Protein AF-A1ZDA8-F1 (afdb_monomer_lite)

Structure (mmCIF, N/CA/C/O backbone):
data_AF-A1ZDA8-F1
#
_entry.id   AF-A1ZDA8-F1
#
loop_
_atom_site.group_PDB
_atom_site.id
_atom_site.type_symbol
_atom_site.label_atom_id
_atom_site.label_alt_id
_atom_site.label_comp_id
_atom_site.label_asym_id
_atom_site.label_entity_id
_atom_site.label_seq_id
_atom_site.pdbx_PDB_ins_code
_atom_site.Cartn_x
_atom_site.Cartn_y
_atom_site.Cartn_z
_atom_site.occupancy
_atom_site.B_iso_or_equiv
_atom_site.auth_seq_id
_atom_site.auth_comp_id
_atom_site.auth_asym_id
_atom_site.auth_atom_id
_atom_site.pdbx_PDB_model_num
ATOM 1 N N . MET A 1 1 ? -34.432 -30.687 -17.099 1.00 49.09 1 MET A N 1
ATOM 2 C CA . MET A 1 1 ? -33.380 -29.660 -16.895 1.00 49.09 1 MET A CA 1
ATOM 3 C C . MET A 1 1 ? -33.514 -28.868 -15.584 1.00 49.09 1 MET A C 1
ATOM 5 O O . MET A 1 1 ? -32.664 -28.042 -15.300 1.00 49.09 1 MET A O 1
ATOM 9 N N . 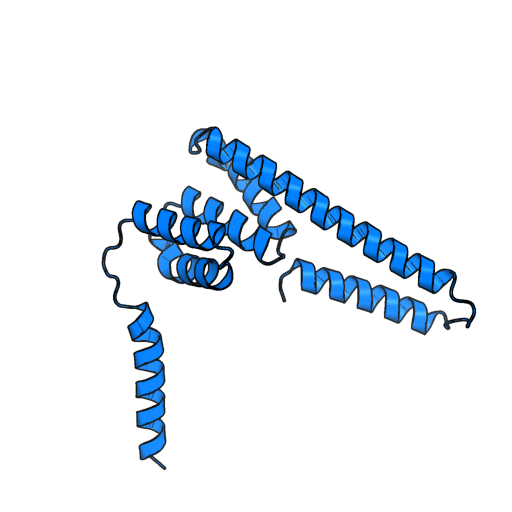THR A 1 2 ? -34.503 -29.145 -14.728 1.00 48.88 2 THR A N 1
ATOM 10 C CA . THR A 1 2 ? -34.803 -28.335 -13.527 1.00 48.88 2 THR A CA 1
ATOM 11 C C . THR A 1 2 ? -34.023 -28.736 -12.265 1.00 48.88 2 THR A C 1
ATOM 13 O O . THR A 1 2 ? -33.905 -27.941 -11.340 1.00 48.88 2 THR A O 1
ATOM 16 N N . LYS A 1 3 ? -33.447 -29.948 -12.217 1.00 44.06 3 LYS A N 1
ATOM 17 C CA . LYS A 1 3 ? -32.730 -30.457 -11.029 1.00 44.06 3 LYS A CA 1
ATOM 18 C C . LYS A 1 3 ? -31.324 -29.863 -10.840 1.00 44.06 3 LYS A C 1
ATOM 20 O O . LYS A 1 3 ? -30.849 -29.802 -9.715 1.00 44.06 3 LYS A O 1
ATOM 25 N N . TYR A 1 4 ? -30.691 -29.366 -11.905 1.00 48.59 4 TYR A N 1
ATOM 26 C CA . TYR A 1 4 ? -29.344 -28.778 -11.833 1.00 48.59 4 TYR A CA 1
ATOM 27 C C . TYR A 1 4 ? -29.339 -27.313 -11.372 1.00 48.59 4 TYR A C 1
ATOM 29 O O . TYR A 1 4 ? -28.359 -26.860 -10.789 1.00 48.59 4 TYR A O 1
ATOM 37 N N . ILE A 1 5 ? -30.445 -26.588 -11.568 1.00 52.28 5 ILE A N 1
ATOM 38 C CA . ILE A 1 5 ? -30.565 -25.173 -11.178 1.00 52.28 5 ILE A CA 1
ATOM 39 C C . ILE A 1 5 ? -30.682 -25.038 -9.649 1.00 52.28 5 ILE A C 1
ATOM 41 O O . ILE A 1 5 ? -30.109 -24.126 -9.058 1.00 52.28 5 ILE A O 1
ATOM 45 N N . ILE A 1 6 ? -31.343 -25.997 -8.991 1.00 52.22 6 ILE A N 1
ATOM 46 C CA . ILE A 1 6 ? -31.527 -25.995 -7.532 1.00 52.22 6 ILE A CA 1
ATOM 47 C C . ILE A 1 6 ? -30.205 -26.297 -6.808 1.00 52.22 6 ILE A C 1
ATOM 49 O O . ILE A 1 6 ? -29.878 -25.616 -5.838 1.00 52.22 6 ILE A O 1
ATOM 53 N N . SER A 1 7 ? -29.389 -27.235 -7.308 1.00 46.97 7 SER A N 1
ATOM 54 C CA . SER A 1 7 ? -28.055 -27.496 -6.739 1.00 46.97 7 SER A CA 1
ATOM 55 C C . SER A 1 7 ? -27.097 -26.314 -6.895 1.00 46.97 7 SER A C 1
ATOM 57 O O . SER A 1 7 ? -26.302 -26.063 -5.992 1.00 46.97 7 SER A O 1
ATOM 59 N N . TYR A 1 8 ? -27.189 -25.557 -7.994 1.00 47.84 8 TYR A N 1
ATOM 60 C CA . TYR A 1 8 ? -26.354 -24.369 -8.195 1.00 47.84 8 TYR A CA 1
ATOM 61 C C . TYR A 1 8 ? -26.749 -23.216 -7.262 1.00 47.84 8 TYR A C 1
ATOM 63 O O . TYR A 1 8 ? -25.879 -22.546 -6.709 1.00 47.84 8 TYR A O 1
ATOM 71 N N . MET A 1 9 ? -28.049 -23.021 -7.013 1.00 46.94 9 MET A N 1
ATOM 72 C CA . MET A 1 9 ? -28.515 -22.026 -6.039 1.00 46.94 9 MET A CA 1
ATOM 73 C C . MET A 1 9 ? -28.173 -22.404 -4.594 1.00 46.94 9 MET A C 1
ATOM 75 O O . MET A 1 9 ? -27.819 -21.525 -3.810 1.00 46.94 9 MET A O 1
ATOM 79 N N . LEU A 1 10 ? -28.180 -23.696 -4.252 1.00 47.28 10 LEU A N 1
ATOM 80 C CA . LEU A 1 10 ? -27.727 -24.172 -2.943 1.00 47.28 10 LEU A CA 1
ATOM 81 C C . LEU A 1 10 ? -26.223 -23.950 -2.738 1.00 47.28 10 LEU A C 1
ATOM 83 O O . LEU A 1 10 ? -25.839 -23.422 -1.698 1.00 47.28 10 LEU A O 1
ATOM 87 N N . LEU A 1 11 ? -25.387 -24.237 -3.740 1.00 47.28 11 LEU A N 1
ATOM 88 C CA . LEU A 1 11 ? -23.939 -24.000 -3.670 1.00 47.28 11 LEU A CA 1
ATOM 89 C C . LEU A 1 11 ? -23.586 -22.513 -3.535 1.00 47.28 11 LEU A C 1
ATOM 91 O O . LEU A 1 11 ? -22.749 -22.158 -2.702 1.00 47.28 11 LEU A O 1
ATOM 95 N N . ILE A 1 12 ? -24.267 -21.636 -4.280 1.00 50.97 12 ILE A N 1
ATOM 96 C CA . ILE A 1 12 ? -24.097 -20.182 -4.145 1.00 50.97 12 ILE A CA 1
ATOM 97 C C . ILE A 1 12 ? -24.567 -19.728 -2.757 1.00 50.97 12 ILE A C 1
ATOM 99 O O . ILE A 1 12 ? -23.845 -18.994 -2.083 1.00 50.97 12 ILE A O 1
ATOM 103 N N . SER A 1 13 ? -25.709 -20.225 -2.268 1.00 42.97 13 SER A N 1
ATOM 104 C CA . SER A 1 13 ? -26.187 -19.886 -0.924 1.00 42.97 13 SER A CA 1
ATOM 105 C C . SER A 1 13 ? -25.207 -20.318 0.168 1.00 42.97 13 SER A C 1
ATOM 107 O O . SER A 1 13 ? -24.945 -19.525 1.060 1.00 42.97 13 SER A O 1
ATOM 109 N N . THR A 1 14 ? -24.568 -21.491 0.071 1.00 49.16 14 THR A N 1
ATOM 110 C CA . THR A 1 14 ? -23.570 -21.944 1.058 1.00 49.16 14 THR A CA 1
ATOM 111 C C . THR A 1 14 ? -22.252 -21.178 0.983 1.00 49.16 14 THR A C 1
ATOM 113 O O . THR A 1 14 ? -21.627 -20.949 2.017 1.00 49.16 14 THR A O 1
ATOM 116 N N . PHE A 1 15 ? -21.845 -20.723 -0.206 1.00 45.22 15 PHE A N 1
ATOM 117 C CA . PHE A 1 15 ? -20.635 -19.911 -0.358 1.00 45.22 15 PHE A CA 1
ATOM 118 C C . PHE A 1 15 ? -20.817 -18.507 0.242 1.00 45.22 15 PHE A C 1
ATOM 120 O O . PHE A 1 15 ? -19.890 -17.966 0.840 1.00 45.22 15 PHE A O 1
ATOM 127 N N . PHE A 1 16 ? -22.030 -17.946 0.164 1.00 43.84 16 PHE A N 1
ATOM 128 C CA . PHE A 1 16 ? -22.376 -16.698 0.852 1.00 43.84 16 PHE A CA 1
ATOM 129 C C . PHE A 1 16 ? -22.697 -16.906 2.346 1.00 43.84 16 PHE A C 1
ATOM 131 O O . PHE A 1 16 ? -22.284 -16.089 3.167 1.00 43.84 16 PHE A O 1
ATOM 138 N N . TYR A 1 17 ? -23.337 -18.014 2.743 1.00 41.41 17 TYR A N 1
ATOM 139 C CA . TYR A 1 17 ? -23.636 -18.320 4.152 1.00 41.41 17 TYR A CA 1
ATOM 140 C C . TYR A 1 17 ? -22.387 -18.629 4.985 1.00 41.41 17 TYR A C 1
ATOM 142 O O . TYR A 1 17 ? -22.349 -18.271 6.160 1.00 41.41 17 TYR A O 1
ATOM 150 N N . GLY A 1 18 ? -21.344 -19.219 4.390 1.00 39.34 18 GLY A N 1
ATOM 151 C CA . GLY A 1 18 ? -20.059 -19.440 5.066 1.00 39.34 18 GLY A CA 1
ATOM 152 C C . GLY A 1 18 ? -19.303 -18.149 5.408 1.00 39.34 18 GLY A C 1
ATOM 153 O O . GLY A 1 18 ? -18.421 -18.165 6.261 1.00 39.34 18 GLY A O 1
ATOM 154 N N . ILE A 1 19 ? -19.668 -17.028 4.776 1.00 48.00 19 ILE A N 1
ATOM 155 C CA . ILE A 1 19 ? -19.119 -15.692 5.051 1.00 48.00 19 ILE A CA 1
ATOM 156 C C . ILE A 1 19 ? -20.093 -14.872 5.924 1.00 48.00 19 ILE A C 1
ATOM 158 O O . ILE A 1 19 ? -19.677 -13.957 6.625 1.00 48.00 19 ILE A O 1
ATOM 162 N N . ALA A 1 20 ? -21.387 -15.210 5.939 1.00 42.31 20 ALA A N 1
ATOM 163 C CA . ALA A 1 20 ? -22.435 -14.403 6.570 1.00 42.31 20 ALA A CA 1
ATOM 164 C C . ALA A 1 20 ? -22.744 -14.728 8.048 1.00 42.31 20 ALA A C 1
ATOM 166 O O . ALA A 1 20 ? -23.571 -14.043 8.643 1.00 42.31 20 ALA A O 1
ATOM 167 N N . GLN A 1 21 ? -22.109 -15.722 8.681 1.00 43.12 21 GLN A N 1
ATOM 168 C CA . GLN A 1 21 ? -22.432 -16.109 10.070 1.00 43.12 21 GLN A CA 1
ATOM 169 C C . GLN A 1 21 ? -21.454 -15.612 11.145 1.00 43.12 21 GLN A C 1
ATOM 171 O O . GLN A 1 21 ? -21.124 -16.327 12.088 1.00 43.12 21 GLN A O 1
ATOM 176 N N . GLN A 1 22 ? -21.047 -14.345 11.071 1.00 49.50 22 GLN A N 1
ATOM 177 C CA . GLN A 1 22 ? -20.480 -13.650 12.232 1.00 49.50 22 GLN A CA 1
ATOM 178 C C . GLN A 1 22 ? -21.237 -12.342 12.471 1.00 49.50 22 GLN A C 1
ATOM 180 O O . GLN A 1 22 ? -20.768 -11.249 12.164 1.00 49.50 22 GLN A O 1
ATOM 185 N N . HIS A 1 23 ? -22.459 -12.480 12.990 1.00 47.31 23 HIS A N 1
ATOM 186 C CA . HIS A 1 23 ? -23.148 -11.379 13.655 1.00 47.31 23 HIS A CA 1
ATOM 187 C C . HIS A 1 23 ? -22.374 -11.036 14.948 1.00 47.31 23 HIS A C 1
ATOM 189 O O . HIS A 1 23 ? -22.043 -11.930 15.724 1.00 47.31 23 HIS A O 1
ATOM 195 N N . ASP A 1 24 ? -22.048 -9.751 15.124 1.00 62.53 24 ASP A N 1
ATOM 196 C CA . ASP A 1 24 ? -21.385 -9.127 16.286 1.00 62.53 24 ASP A CA 1
ATOM 197 C C . ASP A 1 24 ? -19.923 -9.503 16.592 1.00 62.53 24 ASP A C 1
ATOM 199 O O . ASP A 1 24 ? -19.551 -9.754 17.741 1.00 62.53 24 ASP A O 1
ATOM 203 N N . VAL A 1 25 ? -19.020 -9.449 15.605 1.00 63.78 25 VAL A N 1
ATOM 204 C CA . VAL A 1 25 ? -17.592 -9.279 15.940 1.00 63.78 25 VAL A CA 1
ATOM 205 C C . VAL A 1 25 ? -17.359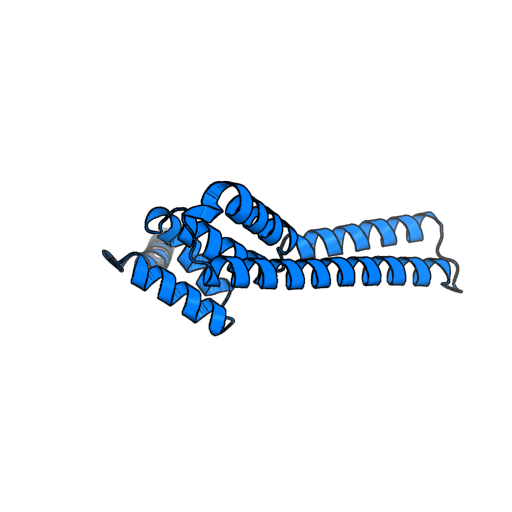 -7.807 16.301 1.00 63.78 25 VAL A C 1
ATOM 207 O O . VAL A 1 25 ? -17.562 -6.942 15.450 1.00 63.78 25 VAL A O 1
ATOM 210 N N . PRO A 1 26 ? -16.897 -7.476 17.525 1.00 78.94 26 PRO A N 1
ATOM 211 C CA . PRO A 1 26 ? -16.622 -6.090 17.884 1.00 78.94 26 PRO A CA 1
ATOM 212 C C . PRO A 1 26 ? -15.609 -5.464 16.911 1.00 78.94 26 PRO A C 1
ATOM 214 O O . PRO A 1 26 ? -14.608 -6.122 16.599 1.00 78.94 26 PRO A O 1
ATOM 217 N N . PRO A 1 27 ? -15.771 -4.190 16.501 1.00 78.88 27 PRO A N 1
ATOM 218 C CA . PRO A 1 27 ? -14.916 -3.545 15.496 1.00 78.88 27 PRO A CA 1
ATOM 219 C C . PRO A 1 27 ? -13.412 -3.683 15.769 1.00 78.88 27 PRO A C 1
ATOM 221 O O . PRO A 1 27 ? -12.620 -3.950 14.868 1.00 78.88 27 PRO A O 1
ATOM 224 N N . LYS A 1 28 ? -13.010 -3.594 17.045 1.00 81.38 28 LYS A N 1
ATOM 225 C CA . LYS A 1 28 ? -11.614 -3.781 17.474 1.00 81.38 28 LYS A CA 1
ATOM 226 C C . LYS A 1 28 ? -11.084 -5.190 17.199 1.00 81.38 28 LYS A C 1
ATOM 228 O O . LYS A 1 28 ? -9.936 -5.340 16.793 1.00 81.38 28 LYS A O 1
ATOM 233 N N . LYS A 1 29 ? -11.903 -6.220 17.423 1.00 85.81 29 LYS A N 1
ATOM 234 C CA . LYS A 1 29 ? -11.520 -7.621 17.202 1.00 85.81 29 LYS A CA 1
ATOM 235 C C . LYS A 1 29 ? -11.409 -7.917 15.706 1.00 85.81 29 LYS A C 1
ATOM 237 O O . LYS A 1 29 ? -10.480 -8.603 15.295 1.00 85.81 29 LYS A O 1
ATOM 242 N N . LEU A 1 30 ? -12.296 -7.338 14.898 1.00 87.12 30 LEU A N 1
ATOM 243 C CA . LEU A 1 30 ? -12.226 -7.407 13.440 1.00 87.12 30 LEU A CA 1
ATOM 244 C C . LEU A 1 30 ? -10.950 -6.737 12.904 1.00 87.12 30 LEU A C 1
ATOM 246 O O . LEU A 1 30 ? -10.213 -7.350 12.134 1.00 87.12 30 LEU A O 1
ATOM 250 N N . ALA A 1 31 ? -10.638 -5.518 13.357 1.00 87.75 31 ALA A N 1
ATOM 251 C CA . ALA A 1 31 ? -9.408 -4.827 12.970 1.00 87.75 31 ALA A CA 1
ATOM 252 C C . ALA A 1 31 ? -8.159 -5.661 13.313 1.00 87.75 31 ALA A C 1
ATOM 254 O O . ALA A 1 31 ? -7.288 -5.852 12.467 1.00 87.75 31 ALA A O 1
ATOM 255 N N . GLN A 1 32 ? -8.110 -6.247 14.515 1.00 90.12 32 GLN A N 1
ATOM 256 C CA . GLN A 1 32 ? -7.026 -7.144 14.935 1.00 90.12 32 GLN A CA 1
ATOM 257 C C . GLN A 1 32 ? -6.921 -8.418 14.087 1.00 90.12 32 GLN A C 1
ATOM 259 O O . GLN A 1 32 ? -5.812 -8.879 13.808 1.00 90.12 32 GLN A O 1
ATOM 264 N N . GLN A 1 33 ? -8.045 -9.001 13.664 1.00 91.50 33 GLN A N 1
ATOM 265 C CA . GLN A 1 33 ? -8.039 -10.152 12.758 1.00 91.50 33 GLN A CA 1
ATOM 266 C C . GLN A 1 33 ? -7.444 -9.779 11.399 1.00 91.50 33 GLN A C 1
ATOM 268 O O . GLN A 1 33 ? -6.580 -10.498 10.897 1.00 91.50 33 GLN A O 1
ATOM 273 N N . ILE A 1 34 ? -7.839 -8.634 10.835 1.00 91.50 34 ILE A N 1
ATOM 274 C CA . ILE A 1 34 ? -7.286 -8.140 9.568 1.00 91.50 34 ILE A CA 1
ATOM 275 C C . ILE A 1 34 ? -5.784 -7.858 9.721 1.00 91.50 34 ILE A C 1
ATOM 277 O O . ILE A 1 34 ? -4.996 -8.291 8.884 1.00 91.50 34 ILE A O 1
ATOM 281 N N . GLU A 1 35 ? -5.350 -7.219 10.811 1.00 91.50 35 GLU A N 1
ATOM 282 C CA . GLU A 1 35 ? -3.921 -7.003 11.072 1.00 91.50 35 GLU A CA 1
ATOM 283 C C . GLU A 1 35 ? -3.137 -8.312 11.216 1.00 91.50 35 GLU A C 1
ATOM 285 O O . GLU A 1 35 ? -2.007 -8.410 10.738 1.00 91.50 35 GLU A O 1
ATOM 290 N N . THR A 1 36 ? -3.722 -9.326 11.856 1.00 94.06 36 THR A N 1
ATOM 291 C CA . THR A 1 36 ? -3.120 -10.662 11.966 1.00 94.06 36 THR A CA 1
ATOM 292 C C . THR A 1 36 ? -2.936 -11.293 10.590 1.00 94.06 36 THR A C 1
ATOM 294 O O . THR A 1 36 ? -1.861 -11.812 10.297 1.00 94.06 36 THR A O 1
ATOM 297 N N . LEU A 1 37 ? -3.945 -11.195 9.719 1.00 93.25 37 LEU A N 1
ATOM 298 C CA . LEU A 1 37 ? -3.858 -11.681 8.340 1.00 93.25 37 LEU A CA 1
ATOM 299 C C . LEU A 1 37 ? -2.775 -10.941 7.546 1.00 93.25 37 LEU A C 1
ATOM 301 O O . LEU A 1 37 ? -1.993 -11.588 6.855 1.00 93.25 37 LEU A O 1
ATOM 305 N N . ILE A 1 38 ? -2.671 -9.616 7.694 1.00 90.31 38 ILE A N 1
ATOM 306 C CA . ILE A 1 38 ? -1.618 -8.805 7.058 1.00 90.31 38 ILE A CA 1
ATOM 307 C C . ILE A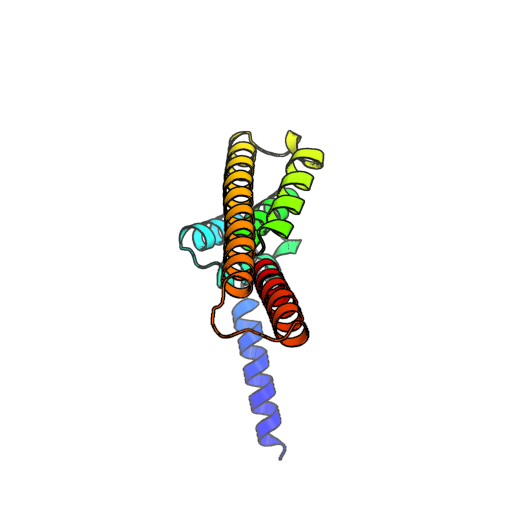 1 38 ? -0.227 -9.240 7.542 1.00 90.31 38 ILE A C 1
ATOM 309 O O . ILE A 1 38 ? 0.673 -9.433 6.728 1.00 90.31 38 ILE A O 1
ATOM 313 N N . LYS A 1 39 ? -0.041 -9.437 8.855 1.00 91.38 39 LYS A N 1
ATOM 314 C CA . LYS A 1 39 ? 1.232 -9.915 9.429 1.00 91.38 39 LYS A CA 1
ATOM 315 C C . LYS A 1 39 ? 1.595 -11.319 8.947 1.00 91.38 39 LYS A C 1
ATOM 317 O O . LYS A 1 39 ? 2.766 -11.592 8.709 1.00 91.38 39 LYS A O 1
ATOM 322 N N . ALA A 1 40 ? 0.596 -12.179 8.769 1.00 92.62 40 ALA A N 1
ATOM 323 C CA . ALA A 1 40 ? 0.745 -13.517 8.204 1.00 92.62 40 ALA A CA 1
ATOM 324 C C . ALA A 1 40 ? 0.857 -13.528 6.666 1.00 92.62 40 ALA A C 1
ATOM 326 O O . ALA A 1 40 ? 0.833 -14.601 6.069 1.00 92.62 40 ALA A O 1
ATOM 327 N N . GLN A 1 41 ? 0.950 -12.357 6.023 1.00 90.75 41 GLN A N 1
ATOM 328 C CA . GLN A 1 41 ? 1.040 -12.182 4.568 1.00 90.75 41 GLN A CA 1
ATOM 329 C C . GLN A 1 41 ? -0.150 -12.759 3.782 1.00 90.75 41 GLN A C 1
ATOM 331 O O . GLN A 1 41 ? -0.066 -13.021 2.586 1.00 90.75 41 GLN A O 1
ATOM 336 N N . ASN A 1 42 ? -1.298 -12.938 4.438 1.00 91.50 42 ASN A N 1
ATOM 337 C CA . ASN A 1 42 ? -2.517 -13.444 3.818 1.00 91.50 42 ASN A CA 1
ATOM 338 C C . ASN A 1 42 ? -3.381 -12.285 3.299 1.00 91.50 42 ASN A C 1
ATOM 340 O O . ASN A 1 42 ? -4.472 -12.009 3.810 1.00 91.50 42 ASN A O 1
ATOM 344 N N . TYR A 1 43 ? -2.844 -11.560 2.318 1.00 89.62 43 TYR A N 1
ATOM 345 C CA . TYR A 1 43 ? -3.396 -10.284 1.860 1.00 89.62 43 TYR A CA 1
ATOM 346 C C . TYR A 1 43 ? -4.754 -10.426 1.174 1.00 89.62 43 TYR A C 1
ATOM 348 O O . TYR A 1 43 ? -5.619 -9.580 1.380 1.00 89.62 43 TYR A O 1
ATOM 356 N N . ASP A 1 44 ? -4.992 -11.520 0.451 1.00 88.75 44 ASP A N 1
ATOM 357 C CA . ASP A 1 44 ? -6.273 -11.747 -0.225 1.00 88.75 44 ASP A CA 1
ATOM 358 C C . ASP A 1 44 ? -7.407 -11.972 0.774 1.00 88.75 44 ASP A C 1
ATOM 360 O O . ASP A 1 44 ? -8.477 -11.370 0.657 1.00 88.75 44 ASP A O 1
ATOM 364 N N . LYS A 1 45 ? -7.166 -12.769 1.824 1.00 90.00 45 LYS A N 1
ATOM 365 C CA . LYS A 1 45 ? -8.148 -12.926 2.906 1.00 90.00 45 LYS A CA 1
ATOM 366 C C . LYS A 1 45 ? -8.324 -11.632 3.690 1.00 90.00 45 LYS A C 1
ATOM 368 O O . LYS A 1 45 ? -9.456 -11.299 4.032 1.00 90.00 45 LYS A O 1
ATOM 373 N N . ALA A 1 46 ? -7.245 -10.890 3.947 1.00 92.06 46 ALA A N 1
ATOM 374 C CA . ALA A 1 46 ? -7.333 -9.582 4.592 1.00 92.06 46 ALA A CA 1
ATOM 375 C C . ALA A 1 46 ? -8.195 -8.609 3.768 1.00 92.06 46 ALA A C 1
ATOM 377 O O . ALA A 1 46 ? -9.058 -7.937 4.329 1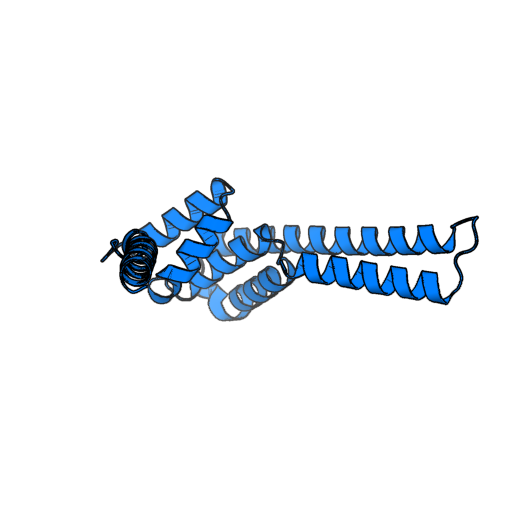.00 92.06 46 ALA A O 1
ATOM 378 N N . ALA A 1 47 ? -8.019 -8.581 2.444 1.00 90.94 47 ALA A N 1
ATOM 379 C CA . ALA A 1 47 ? -8.784 -7.747 1.524 1.00 90.94 47 ALA A CA 1
ATOM 380 C C . ALA A 1 47 ? -10.267 -8.138 1.483 1.00 90.94 47 ALA A C 1
ATOM 382 O O . ALA A 1 47 ? -11.135 -7.265 1.567 1.00 90.94 47 ALA A O 1
ATOM 383 N N . LEU A 1 48 ? -10.564 -9.440 1.390 1.00 90.81 48 LEU A N 1
ATOM 384 C CA . LEU A 1 48 ? -11.934 -9.956 1.410 1.00 90.81 48 LEU A CA 1
ATOM 385 C C . LEU A 1 48 ? -12.637 -9.611 2.723 1.00 90.81 48 LEU A C 1
ATOM 387 O O . LEU A 1 48 ? -13.749 -9.086 2.696 1.00 90.81 48 LEU A O 1
ATOM 391 N N . LEU A 1 49 ? -11.970 -9.838 3.858 1.00 91.06 49 LEU A N 1
ATOM 392 C CA . LEU A 1 49 ? -12.522 -9.546 5.177 1.00 91.06 49 LEU A CA 1
ATOM 393 C C . LEU A 1 49 ? -12.743 -8.038 5.364 1.00 91.06 49 LEU A C 1
ATOM 395 O O . LEU A 1 49 ? -13.825 -7.609 5.759 1.00 91.06 49 LEU A O 1
ATOM 399 N N . LEU A 1 50 ? -11.760 -7.216 4.989 1.00 91.88 50 LEU A N 1
ATOM 400 C CA . LEU A 1 50 ? -11.878 -5.761 5.028 1.00 91.88 50 LEU A CA 1
ATOM 401 C C . LEU A 1 50 ? -13.027 -5.252 4.149 1.00 91.88 50 LEU A C 1
ATOM 403 O O . LEU A 1 50 ? -13.713 -4.311 4.532 1.00 91.88 50 LEU A O 1
ATOM 407 N N . LYS A 1 51 ? -13.248 -5.847 2.971 1.00 90.44 51 LYS A N 1
ATOM 408 C CA . LYS A 1 51 ? -14.353 -5.477 2.077 1.00 90.44 51 LYS A CA 1
ATOM 409 C C . LYS A 1 51 ? -15.710 -5.889 2.647 1.00 90.44 51 LYS A C 1
ATOM 411 O O . LYS A 1 51 ? -16.641 -5.093 2.587 1.00 90.44 51 LYS A O 1
ATOM 416 N N . ALA A 1 52 ? -15.817 -7.099 3.192 1.00 86.81 52 ALA A N 1
ATOM 417 C CA . ALA A 1 52 ? -17.064 -7.632 3.737 1.00 86.81 52 ALA A CA 1
ATOM 418 C C . ALA A 1 52 ? -17.553 -6.848 4.965 1.00 86.81 52 ALA A C 1
ATOM 420 O O . ALA A 1 52 ? -18.754 -6.653 5.128 1.00 86.81 52 ALA A O 1
ATOM 421 N N . TYR A 1 53 ? -16.628 -6.351 5.788 1.00 85.94 53 TYR A N 1
ATOM 422 C CA . TYR A 1 53 ? -16.951 -5.726 7.072 1.00 85.94 53 TYR A CA 1
ATOM 423 C C . TYR A 1 53 ? -16.518 -4.257 7.173 1.00 85.94 53 TYR A C 1
ATOM 425 O O . TYR A 1 53 ? -16.403 -3.710 8.269 1.00 85.94 53 TYR A O 1
ATOM 433 N N . GLN A 1 54 ? -16.300 -3.588 6.036 1.00 85.12 54 GLN A N 1
ATOM 434 C CA . GLN A 1 54 ? -15.837 -2.197 6.000 1.00 85.12 54 GLN A CA 1
ATOM 435 C C . GLN A 1 54 ? -16.743 -1.248 6.799 1.00 85.12 54 GLN A C 1
ATOM 437 O O . GLN A 1 54 ? -16.248 -0.330 7.443 1.00 85.12 54 GLN A O 1
ATOM 442 N N . THR A 1 55 ? -18.059 -1.469 6.766 1.00 85.06 55 THR A N 1
ATOM 443 C CA . THR A 1 55 ? -19.059 -0.629 7.446 1.00 85.06 55 THR A CA 1
ATOM 444 C C . THR A 1 55 ? -19.052 -0.774 8.966 1.00 85.06 55 THR A C 1
ATOM 446 O O . THR A 1 55 ? -19.617 0.071 9.651 1.00 85.06 55 THR A O 1
ATOM 449 N N . GLN A 1 56 ? -18.423 -1.826 9.498 1.00 87.81 56 GLN A N 1
ATOM 450 C CA . GLN A 1 56 ? -18.318 -2.075 10.937 1.00 87.81 56 GLN A CA 1
ATOM 451 C C . GLN A 1 56 ? -17.045 -1.472 11.542 1.00 87.81 56 GLN A C 1
ATOM 453 O O . GLN A 1 56 ? -16.938 -1.355 12.760 1.00 87.81 56 GLN A O 1
ATOM 458 N N . LEU A 1 57 ? -16.067 -1.098 10.715 1.00 87.56 57 LEU A N 1
ATOM 459 C CA . LEU A 1 57 ? -14.840 -0.448 11.162 1.00 87.56 57 LEU A CA 1
ATOM 460 C C . LEU A 1 57 ? -15.061 1.054 11.335 1.00 87.56 57 LEU A C 1
ATOM 462 O O . LEU A 1 57 ? -15.883 1.665 10.649 1.00 87.56 57 LEU A O 1
ATOM 466 N N . THR A 1 58 ? -14.272 1.675 12.214 1.00 89.25 58 THR A N 1
ATOM 467 C CA . THR A 1 58 ? -14.175 3.137 12.201 1.00 89.25 58 THR A CA 1
ATOM 468 C C . THR A 1 58 ? -13.608 3.582 10.853 1.00 89.25 58 THR A C 1
ATOM 470 O O . THR A 1 58 ? -12.851 2.847 10.210 1.00 89.25 58 THR A O 1
ATOM 473 N N . LYS A 1 59 ? -13.962 4.793 10.412 1.00 90.56 59 LYS A N 1
ATOM 474 C CA . LYS A 1 59 ? -13.480 5.331 9.133 1.00 90.56 59 LYS A CA 1
ATOM 475 C C . LYS A 1 59 ? -11.949 5.294 9.058 1.00 90.56 59 LYS A C 1
ATOM 477 O O . LYS A 1 59 ? -11.401 4.792 8.080 1.00 90.56 59 LYS A O 1
ATOM 482 N N . VAL A 1 60 ? -11.286 5.754 10.121 1.00 92.12 60 VAL A N 1
ATOM 483 C CA . VAL A 1 60 ? -9.823 5.793 10.223 1.00 92.12 60 VAL A CA 1
ATOM 484 C C . VAL A 1 60 ? -9.227 4.386 10.213 1.00 92.12 60 VAL A C 1
ATOM 486 O O . VAL A 1 60 ? -8.345 4.123 9.400 1.00 92.12 60 VAL A O 1
ATOM 489 N N . ASP A 1 61 ? -9.732 3.450 11.026 1.00 91.62 61 ASP A N 1
ATOM 490 C CA . ASP A 1 61 ? -9.206 2.074 11.048 1.00 91.62 61 ASP A CA 1
ATOM 491 C C . ASP A 1 61 ? -9.380 1.383 9.690 1.00 91.62 61 ASP A C 1
ATOM 493 O O . ASP A 1 61 ? -8.461 0.735 9.189 1.00 91.62 61 ASP A O 1
ATOM 497 N N . GLY A 1 62 ? -10.543 1.554 9.056 1.00 93.25 62 GLY A N 1
ATOM 498 C CA . GLY A 1 62 ? -10.819 1.008 7.731 1.00 93.25 62 GLY A CA 1
ATOM 499 C C . GLY A 1 62 ? -9.860 1.546 6.668 1.00 93.25 62 GLY A C 1
ATOM 500 O O . GLY A 1 62 ? -9.339 0.772 5.864 1.00 93.25 62 GLY A O 1
ATOM 501 N N . MET A 1 63 ? -9.577 2.850 6.689 1.00 95.19 63 MET A N 1
ATOM 502 C CA . MET A 1 63 ? -8.612 3.482 5.785 1.00 95.19 63 MET A CA 1
ATOM 503 C C . MET A 1 63 ? -7.174 3.026 6.063 1.00 95.19 63 MET A C 1
ATOM 505 O O . MET A 1 63 ? -6.450 2.695 5.128 1.00 95.19 63 MET A O 1
ATOM 509 N N . VAL A 1 64 ? -6.764 2.934 7.332 1.00 95.50 64 VAL A N 1
ATOM 510 C CA . VAL A 1 64 ? -5.428 2.454 7.732 1.00 95.50 64 VAL A CA 1
ATOM 511 C C . VAL A 1 64 ? -5.200 1.007 7.294 1.00 95.50 64 VAL A C 1
ATOM 513 O O . VAL A 1 64 ? -4.119 0.657 6.811 1.00 95.50 64 VAL A O 1
ATOM 516 N N . LEU A 1 65 ? -6.204 0.145 7.462 1.00 95.06 65 LEU A N 1
ATOM 517 C CA . LEU A 1 65 ? -6.138 -1.247 7.021 1.00 95.06 65 LEU A CA 1
ATOM 518 C C . LEU A 1 65 ? -6.145 -1.346 5.497 1.00 95.06 65 LEU A C 1
ATOM 520 O O . LEU A 1 65 ? -5.399 -2.155 4.944 1.00 95.06 65 LEU A O 1
ATOM 524 N N . ARG A 1 66 ? -6.921 -0.502 4.807 1.00 95.06 66 ARG A N 1
ATOM 525 C CA . ARG A 1 66 ? -6.932 -0.485 3.343 1.00 95.06 66 ARG A CA 1
ATOM 526 C C . ARG A 1 66 ? -5.601 -0.035 2.760 1.00 95.06 66 ARG A C 1
ATOM 528 O O . ARG A 1 66 ? -5.099 -0.716 1.874 1.00 95.06 66 ARG A O 1
ATOM 535 N N . ALA A 1 67 ? -4.978 0.996 3.325 1.00 95.94 67 ALA A N 1
ATOM 536 C CA . ALA A 1 67 ? -3.673 1.460 2.874 1.00 95.94 67 ALA A CA 1
ATOM 537 C C . ALA A 1 67 ? -2.617 0.350 2.979 1.00 95.94 67 ALA A C 1
ATOM 539 O O . ALA A 1 67 ? -1.801 0.179 2.074 1.00 95.94 67 ALA A O 1
ATOM 540 N N . GLN A 1 68 ? -2.655 -0.445 4.053 1.00 95.12 68 GLN A N 1
ATOM 541 C CA . GLN A 1 68 ? -1.781 -1.609 4.211 1.00 95.12 68 GLN A CA 1
ATOM 542 C C . GLN A 1 68 ? -2.074 -2.687 3.165 1.00 95.12 68 GLN A C 1
ATOM 544 O O . GLN A 1 68 ? -1.156 -3.119 2.478 1.00 95.12 68 GLN A O 1
ATOM 549 N N . VAL A 1 69 ? -3.335 -3.100 3.016 1.00 94.12 69 VAL A N 1
ATOM 550 C CA . VAL A 1 69 ? -3.723 -4.128 2.037 1.00 94.12 69 VAL A CA 1
ATOM 551 C C . VAL A 1 69 ? -3.338 -3.713 0.615 1.00 94.12 69 VAL A C 1
ATOM 553 O O . VAL A 1 69 ? -2.706 -4.497 -0.087 1.00 94.12 69 VAL A O 1
ATOM 556 N N . ASP A 1 70 ? -3.637 -2.476 0.218 1.00 92.56 70 ASP A N 1
ATOM 557 C CA . ASP A 1 70 ? -3.308 -1.955 -1.111 1.00 92.56 70 ASP A CA 1
ATOM 558 C C . ASP A 1 70 ? -1.788 -1.949 -1.349 1.00 92.56 70 ASP A C 1
ATOM 560 O O . ASP A 1 70 ? -1.334 -2.348 -2.418 1.00 92.56 70 ASP A O 1
ATOM 564 N N . SER A 1 71 ? -0.977 -1.578 -0.349 1.00 91.06 71 SER A N 1
ATOM 565 C CA . SER A 1 71 ? 0.490 -1.632 -0.462 1.00 91.06 71 SER A CA 1
ATOM 566 C C . SER A 1 71 ? 0.978 -3.042 -0.817 1.00 91.06 71 SER A C 1
ATOM 568 O O . SER A 1 71 ? 1.772 -3.209 -1.744 1.00 91.06 71 SER A O 1
ATOM 570 N N . PHE A 1 72 ? 0.455 -4.060 -0.129 1.00 86.81 72 PHE A N 1
ATOM 571 C CA . PHE A 1 72 ? 0.878 -5.448 -0.313 1.00 86.81 72 PHE A CA 1
ATOM 572 C C . PHE A 1 72 ? 0.250 -6.143 -1.530 1.00 86.81 72 PHE A C 1
ATOM 574 O O . PHE A 1 72 ? 0.816 -7.113 -2.024 1.00 86.81 72 PHE A O 1
ATOM 581 N N . GLN A 1 73 ? -0.863 -5.634 -2.063 1.00 85.00 73 GLN A N 1
ATOM 582 C CA . GLN A 1 73 ? -1.470 -6.099 -3.320 1.00 85.00 73 GLN A CA 1
ATOM 583 C C . GLN A 1 73 ? -0.948 -5.336 -4.550 1.00 85.00 73 GLN A C 1
ATOM 585 O O . GLN A 1 73 ? -1.666 -5.156 -5.533 1.00 85.00 73 GLN A O 1
ATOM 590 N N . TYR A 1 74 ? 0.298 -4.856 -4.490 1.00 80.94 74 TYR A N 1
ATOM 591 C CA . TYR A 1 74 ? 0.978 -4.109 -5.556 1.00 80.94 74 TYR A CA 1
ATOM 592 C C . TYR A 1 74 ? 0.296 -2.792 -5.969 1.00 80.94 74 TYR A C 1
ATOM 594 O O . TYR A 1 74 ? 0.681 -2.179 -6.960 1.00 80.94 74 TYR A O 1
ATOM 602 N N . ARG A 1 75 ? -0.639 -2.276 -5.163 1.00 88.00 75 ARG A N 1
ATOM 603 C CA . ARG A 1 75 ? -1.339 -0.992 -5.352 1.00 88.00 75 ARG A CA 1
ATOM 604 C C . ARG A 1 75 ? -0.672 0.129 -4.560 1.00 88.00 75 ARG A C 1
ATOM 606 O O . ARG A 1 75 ? -1.312 0.895 -3.837 1.00 88.00 75 ARG A O 1
ATOM 613 N N . ALA A 1 76 ?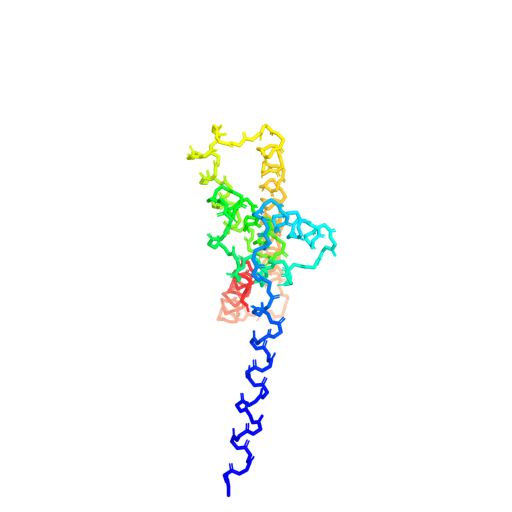 0.650 0.234 -4.698 1.00 90.75 76 ALA A N 1
ATOM 614 C CA . ALA A 1 76 ? 1.482 1.174 -3.942 1.00 90.75 76 ALA A CA 1
ATOM 615 C C . ALA A 1 76 ? 1.044 2.640 -4.128 1.00 90.75 76 ALA A C 1
ATOM 617 O O . ALA A 1 76 ? 1.056 3.422 -3.177 1.00 90.75 76 ALA A O 1
ATOM 618 N N . LYS A 1 77 ? 0.590 3.016 -5.332 1.00 90.50 77 LYS A N 1
ATOM 619 C CA . LYS A 1 77 ? 0.110 4.377 -5.617 1.00 90.50 77 LYS A CA 1
ATOM 620 C C . LYS A 1 77 ? -1.183 4.701 -4.864 1.00 90.50 77 LYS A C 1
ATOM 622 O O . LYS A 1 77 ? -1.284 5.765 -4.261 1.00 90.50 77 LYS A O 1
ATOM 627 N N . GLN A 1 78 ? -2.151 3.789 -4.883 1.00 93.00 78 GLN A N 1
ATOM 628 C CA . GLN A 1 78 ? -3.430 3.931 -4.184 1.00 93.00 78 GLN A CA 1
ATOM 629 C C . GLN A 1 78 ? -3.215 3.944 -2.670 1.00 93.00 78 GLN A C 1
ATOM 631 O O . GLN A 1 78 ? -3.770 4.792 -1.975 1.00 93.00 78 GLN A O 1
ATOM 636 N N . SER A 1 79 ? -2.342 3.062 -2.177 1.00 95.38 79 SER A N 1
ATOM 637 C CA . SER A 1 79 ? -1.903 3.057 -0.784 1.00 95.38 79 SER A CA 1
ATOM 638 C C . SER A 1 79 ? -1.321 4.415 -0.378 1.00 95.38 79 SER A C 1
ATOM 640 O O . SER A 1 79 ? -1.777 5.008 0.595 1.00 95.38 79 SER A O 1
ATOM 642 N N . ASN A 1 80 ? -0.400 4.984 -1.166 1.00 96.06 80 ASN A N 1
ATOM 643 C CA . ASN A 1 80 ? 0.180 6.300 -0.879 1.00 96.06 80 ASN A CA 1
ATOM 644 C C . ASN A 1 80 ? -0.840 7.443 -0.908 1.00 96.06 80 ASN A C 1
ATOM 646 O O . ASN A 1 80 ? -0.735 8.362 -0.098 1.00 96.06 80 ASN A O 1
ATOM 650 N N . GLN A 1 81 ? -1.834 7.389 -1.798 1.00 95.38 81 GLN A N 1
ATOM 651 C CA . GLN A 1 81 ? -2.928 8.364 -1.816 1.00 95.38 81 GLN A CA 1
ATOM 652 C C . GLN A 1 81 ? -3.760 8.296 -0.531 1.00 95.38 81 GLN A C 1
ATOM 654 O O . GLN A 1 81 ? -4.053 9.332 0.059 1.00 95.38 81 GLN A O 1
ATOM 659 N N . GLN A 1 82 ? -4.081 7.090 -0.057 1.00 96.06 82 GLN A N 1
ATOM 660 C CA . GLN A 1 82 ? -4.796 6.908 1.208 1.00 96.06 82 GLN A CA 1
ATOM 661 C C . GLN A 1 82 ? -3.961 7.336 2.415 1.00 96.06 82 GLN A C 1
ATOM 663 O O . GLN A 1 82 ? -4.495 7.944 3.337 1.00 96.06 82 GLN A O 1
ATOM 668 N N . ILE A 1 83 ? -2.655 7.053 2.415 1.00 97.56 83 ILE A N 1
ATOM 669 C CA . ILE A 1 83 ? -1.746 7.501 3.478 1.00 97.56 83 ILE A CA 1
ATOM 670 C C . ILE A 1 83 ? -1.700 9.030 3.532 1.00 97.56 83 ILE A C 1
ATOM 672 O O . ILE A 1 83 ? -1.765 9.597 4.619 1.00 97.56 83 ILE A O 1
ATOM 676 N N . ALA A 1 84 ? -1.609 9.700 2.380 1.00 97.19 84 ALA A N 1
ATOM 677 C CA . ALA A 1 84 ? -1.633 11.158 2.324 1.00 97.19 84 ALA A CA 1
ATOM 678 C C . ALA A 1 84 ? -2.952 11.715 2.884 1.00 97.19 84 ALA A C 1
ATOM 680 O O . ALA A 1 84 ? -2.919 12.572 3.759 1.00 97.19 84 ALA A O 1
ATOM 681 N N . ASP A 1 85 ? -4.094 11.166 2.460 1.00 96.88 85 ASP A N 1
ATOM 682 C CA . ASP A 1 85 ? -5.414 11.564 2.965 1.00 96.88 85 ASP A CA 1
ATOM 683 C C . ASP A 1 85 ? -5.538 11.369 4.489 1.00 96.88 85 ASP A C 1
ATOM 685 O O . ASP A 1 85 ? -5.957 12.275 5.208 1.00 96.88 85 ASP A O 1
ATOM 689 N N . LEU A 1 86 ? -5.076 10.226 5.011 1.00 97.38 86 LEU A N 1
ATOM 690 C CA . LEU A 1 86 ? -5.018 9.943 6.450 1.00 97.38 86 LEU A CA 1
ATOM 691 C C . LEU A 1 86 ? -4.185 10.978 7.215 1.00 97.38 86 LEU A C 1
ATOM 693 O O . LEU A 1 86 ? -4.627 11.489 8.243 1.00 97.38 86 LEU A O 1
ATOM 697 N N . LEU A 1 87 ? -2.983 11.288 6.729 1.00 96.44 87 LEU A N 1
ATOM 698 C CA . LEU A 1 87 ? -2.064 12.211 7.396 1.00 96.44 87 LEU A CA 1
ATOM 699 C C . LEU A 1 87 ? -2.490 13.679 7.272 1.00 96.44 87 LEU A C 1
ATOM 701 O O . LEU A 1 87 ? -2.114 14.478 8.122 1.00 96.44 87 LEU A O 1
ATOM 705 N N . THR A 1 88 ? -3.262 14.045 6.248 1.00 96.56 88 THR A N 1
ATOM 706 C CA . THR A 1 88 ? -3.776 15.411 6.086 1.00 96.56 88 THR A CA 1
ATOM 707 C C . THR A 1 88 ? -5.064 15.630 6.870 1.00 96.56 88 THR A C 1
ATOM 709 O O . THR A 1 88 ? -5.181 16.628 7.574 1.00 96.56 88 THR A O 1
ATOM 712 N N . ASN A 1 89 ? -6.019 14.703 6.775 1.00 96.50 89 ASN A N 1
ATOM 713 C CA . ASN A 1 89 ? -7.387 14.934 7.245 1.00 96.50 89 ASN A CA 1
ATOM 714 C C . ASN A 1 89 ? -7.716 14.248 8.577 1.00 96.50 89 ASN A C 1
ATOM 716 O O . ASN A 1 89 ? -8.654 14.667 9.246 1.00 96.50 89 ASN A O 1
ATOM 720 N N . TYR A 1 90 ? -6.955 13.225 8.981 1.00 95.44 90 TYR A N 1
ATOM 721 C CA . TYR A 1 90 ? -7.264 12.393 10.156 1.00 95.44 90 TYR A CA 1
ATOM 722 C C . TYR A 1 90 ? -6.078 12.242 11.114 1.00 95.44 90 TYR A C 1
ATOM 724 O O . TYR A 1 90 ? -6.061 11.346 11.959 1.00 95.44 90 TYR A O 1
ATOM 732 N N . ALA A 1 91 ? -5.057 13.097 11.000 1.00 92.75 91 ALA A N 1
ATOM 733 C CA . ALA A 1 91 ? -3.859 12.989 11.824 1.00 92.75 91 ALA A CA 1
ATOM 734 C C . ALA A 1 91 ? -4.177 13.034 13.324 1.00 92.75 91 ALA A C 1
ATOM 736 O O . ALA A 1 91 ? -3.652 12.218 14.075 1.00 92.75 91 ALA A O 1
ATOM 737 N N . GLU A 1 92 ? -5.035 13.941 13.778 1.00 94.00 92 GLU A N 1
ATOM 738 C CA . GLU A 1 92 ? -5.350 14.088 15.208 1.00 94.00 92 GLU A CA 1
ATOM 739 C C . GLU A 1 92 ? -6.094 12.877 15.795 1.00 94.00 92 GLU A C 1
ATOM 741 O O . GLU A 1 92 ? -5.974 12.580 16.981 1.00 94.00 92 GLU A O 1
ATOM 746 N N . GLU A 1 93 ? -6.794 12.108 14.958 1.00 93.06 93 GLU A N 1
ATOM 747 C CA . GLU A 1 93 ? -7.515 10.895 15.364 1.00 93.06 93 GLU A CA 1
ATOM 748 C C . GLU A 1 93 ? -6.595 9.663 15.472 1.00 93.06 93 GLU A C 1
ATOM 750 O O . GLU A 1 93 ? -6.985 8.618 15.999 1.00 93.06 93 GLU A O 1
ATOM 755 N N . MET A 1 94 ? -5.352 9.767 14.988 1.00 93.94 94 MET A N 1
ATOM 756 C CA . MET A 1 94 ? -4.397 8.665 14.947 1.00 93.94 94 MET A CA 1
ATOM 757 C C . MET A 1 94 ? -3.349 8.751 16.053 1.00 93.94 94 MET A C 1
ATOM 759 O O . MET A 1 94 ? -2.709 9.778 16.285 1.00 93.94 94 MET A O 1
ATOM 763 N N . LYS A 1 95 ? -3.057 7.598 16.660 1.00 94.00 95 LYS A N 1
ATOM 764 C CA . LYS A 1 95 ? -1.918 7.457 17.575 1.00 94.00 95 LYS A CA 1
ATOM 765 C C . LYS A 1 95 ? -0.593 7.716 16.838 1.00 94.00 95 LYS A C 1
ATOM 767 O O . LYS A 1 95 ? -0.468 7.301 15.682 1.00 94.00 95 LYS A O 1
ATOM 772 N N . PRO A 1 96 ? 0.434 8.281 17.503 1.00 95.00 96 PRO A N 1
ATOM 773 C CA . PRO A 1 96 ? 1.752 8.498 16.898 1.00 95.00 96 PRO A CA 1
ATOM 774 C C . PRO A 1 96 ? 2.352 7.244 16.249 1.00 95.00 96 PRO A C 1
ATOM 776 O O . PRO A 1 96 ? 2.862 7.312 15.136 1.00 95.00 96 PRO A O 1
ATOM 779 N N . SER A 1 97 ? 2.189 6.078 16.881 1.00 94.56 97 SER A N 1
ATOM 780 C CA . SER A 1 97 ? 2.669 4.799 16.342 1.00 94.56 97 SER A CA 1
ATOM 781 C C . SER A 1 97 ? 1.990 4.389 15.029 1.00 94.56 97 SER A C 1
ATOM 783 O O . SER A 1 97 ? 2.613 3.757 14.178 1.00 94.56 97 SER A O 1
ATOM 785 N N . VAL A 1 98 ? 0.722 4.762 14.826 1.00 94.50 98 VAL A N 1
ATOM 786 C CA . VAL A 1 98 ? 0.017 4.526 13.558 1.00 94.50 98 VAL A CA 1
ATOM 787 C C . VAL A 1 98 ? 0.571 5.453 12.479 1.00 94.50 98 VAL A C 1
ATOM 789 O O . VAL A 1 98 ? 0.858 4.986 11.380 1.00 94.50 98 VAL A O 1
ATOM 792 N N . LYS A 1 99 ? 0.802 6.733 12.799 1.00 96.31 99 LYS A N 1
ATOM 793 C CA . LYS A 1 99 ? 1.414 7.698 11.868 1.00 96.31 99 LYS A CA 1
ATOM 794 C C . LYS A 1 99 ? 2.794 7.229 11.413 1.00 96.31 99 LYS A C 1
ATOM 796 O O . LYS A 1 99 ? 3.060 7.185 10.216 1.00 96.31 99 LYS A O 1
ATOM 801 N N . GLU A 1 100 ? 3.640 6.810 12.351 1.00 96.44 100 GLU A N 1
ATOM 802 C CA . GLU A 1 100 ? 4.968 6.266 12.060 1.00 96.44 100 GLU A CA 1
ATOM 803 C C . GLU A 1 100 ? 4.887 5.030 11.151 1.00 96.44 100 GLU A C 1
ATOM 805 O O . GLU A 1 100 ? 5.591 4.939 10.144 1.00 96.44 100 GLU A O 1
ATOM 810 N N . LYS A 1 101 ? 3.969 4.100 11.446 1.00 95.00 101 LYS A N 1
ATOM 811 C CA . LYS A 1 101 ? 3.723 2.920 10.606 1.00 95.00 101 LYS A CA 1
ATOM 812 C C . LYS A 1 101 ? 3.317 3.308 9.179 1.00 95.00 101 LYS A C 1
ATOM 814 O O . LYS A 1 101 ? 3.822 2.704 8.234 1.00 95.00 101 LYS A O 1
ATOM 819 N N . LEU A 1 102 ? 2.445 4.305 9.009 1.00 96.75 102 LEU A N 1
ATOM 820 C CA . LEU A 1 102 ? 2.018 4.793 7.693 1.00 96.75 102 LEU A CA 1
ATOM 821 C C . LEU A 1 102 ? 3.150 5.499 6.936 1.00 96.75 102 LEU A C 1
ATOM 823 O O . LEU A 1 102 ? 3.294 5.283 5.737 1.00 96.75 102 LEU A O 1
ATOM 827 N N . LEU A 1 103 ? 3.987 6.288 7.613 1.00 97.12 103 LEU A N 1
ATOM 828 C CA . LEU A 1 103 ? 5.157 6.925 6.998 1.00 97.12 103 LEU A CA 1
ATOM 829 C C . LEU A 1 103 ? 6.177 5.886 6.518 1.00 97.12 103 LEU A C 1
ATOM 831 O O . LEU A 1 103 ? 6.657 5.962 5.387 1.00 97.12 103 LEU A O 1
ATOM 835 N N . ASN A 1 104 ? 6.443 4.864 7.334 1.00 96.31 104 ASN A N 1
ATOM 836 C CA . ASN A 1 104 ? 7.294 3.740 6.948 1.00 96.31 104 ASN A CA 1
ATOM 837 C C . ASN A 1 104 ? 6.708 2.962 5.762 1.00 96.31 104 ASN A C 1
ATOM 839 O O . ASN A 1 104 ? 7.441 2.575 4.851 1.00 96.31 104 ASN A O 1
ATOM 843 N N . LEU A 1 105 ? 5.389 2.750 5.745 1.00 95.69 105 LEU A N 1
ATOM 844 C CA . LEU A 1 105 ? 4.698 2.112 4.626 1.00 95.69 105 LEU A CA 1
ATOM 845 C C . LEU A 1 105 ? 4.811 2.948 3.345 1.00 95.69 105 LEU A C 1
ATOM 847 O O . LEU A 1 105 ? 5.146 2.407 2.293 1.00 95.69 105 LEU A O 1
ATOM 851 N N . LYS A 1 106 ? 4.611 4.266 3.445 1.00 95.69 106 LYS A N 1
ATOM 852 C CA . LYS A 1 106 ? 4.765 5.198 2.326 1.00 95.69 106 LYS A CA 1
ATOM 853 C C . LYS A 1 106 ? 6.181 5.157 1.756 1.00 95.69 106 LYS A C 1
ATOM 855 O O . LYS A 1 106 ? 6.339 5.045 0.547 1.00 95.69 106 LYS A O 1
ATOM 860 N N . SER A 1 107 ? 7.198 5.185 2.617 1.00 94.19 107 SER A N 1
ATOM 861 C CA . SER A 1 107 ? 8.604 5.090 2.208 1.00 94.19 107 SER A CA 1
ATOM 862 C C . SER A 1 107 ? 8.892 3.795 1.433 1.00 94.19 107 SER A C 1
ATOM 864 O O . SER A 1 107 ? 9.485 3.826 0.356 1.00 94.19 107 SER A O 1
ATOM 866 N N . LYS A 1 108 ? 8.379 2.650 1.911 1.00 92.69 108 LYS A N 1
ATOM 867 C CA . LYS A 1 108 ? 8.487 1.365 1.196 1.00 92.69 108 LYS A CA 1
ATOM 868 C C . LYS A 1 108 ? 7.781 1.388 -0.161 1.00 92.69 108 LYS A C 1
ATOM 870 O O . LYS A 1 108 ? 8.334 0.898 -1.143 1.00 92.69 108 LYS A O 1
ATOM 875 N N . ASN A 1 109 ? 6.583 1.965 -0.224 1.00 93.75 109 ASN A N 1
ATOM 876 C CA . ASN A 1 109 ? 5.845 2.128 -1.474 1.00 93.75 109 ASN A CA 1
ATOM 877 C C . ASN A 1 109 ? 6.608 3.011 -2.470 1.00 93.75 109 ASN A C 1
ATOM 879 O O . ASN A 1 109 ? 6.695 2.655 -3.641 1.00 93.75 109 ASN A O 1
ATOM 883 N N . ASP A 1 110 ? 7.179 4.129 -2.017 1.00 90.50 110 ASP A N 1
ATOM 884 C CA . ASP A 1 110 ? 7.964 5.037 -2.861 1.00 90.50 110 ASP A CA 1
ATOM 885 C C . ASP A 1 110 ? 9.211 4.332 -3.421 1.00 90.50 110 ASP A C 1
ATOM 887 O O . ASP A 1 110 ? 9.482 4.421 -4.619 1.00 90.50 110 ASP A O 1
ATOM 891 N N . ALA A 1 111 ? 9.916 3.549 -2.596 1.00 87.75 111 ALA A N 1
ATOM 892 C CA . ALA A 1 111 ? 11.051 2.741 -3.044 1.00 87.75 111 ALA A CA 1
ATOM 893 C C . ALA A 1 111 ? 10.643 1.705 -4.107 1.00 87.75 111 ALA A C 1
ATOM 895 O O . ALA A 1 111 ? 11.328 1.532 -5.114 1.00 87.75 111 ALA A O 1
ATOM 896 N N . HIS A 1 112 ? 9.501 1.043 -3.918 1.00 87.12 112 HIS A N 1
ATOM 897 C CA . HIS A 1 112 ? 8.968 0.074 -4.875 1.00 87.12 112 HIS A CA 1
ATOM 898 C C . HIS A 1 112 ? 8.538 0.729 -6.199 1.00 87.12 112 HIS A C 1
ATOM 900 O O . HIS A 1 112 ? 8.812 0.200 -7.276 1.00 87.12 112 HIS A O 1
ATOM 906 N N . LEU A 1 113 ? 7.917 1.911 -6.143 1.00 87.25 113 LEU A N 1
ATOM 907 C CA . LEU A 1 113 ? 7.565 2.688 -7.334 1.00 87.25 113 LEU A CA 1
ATOM 908 C C . LEU A 1 113 ? 8.813 3.141 -8.104 1.00 87.25 113 LEU A C 1
ATOM 910 O O . LEU A 1 113 ? 8.847 3.002 -9.326 1.00 87.25 113 LEU A O 1
ATOM 914 N N . SER A 1 114 ? 9.845 3.615 -7.400 1.00 87.38 114 SER A N 1
ATOM 915 C CA . SER A 1 114 ? 11.130 3.982 -8.005 1.00 87.38 114 SER A CA 1
ATOM 916 C C . SER A 1 114 ? 11.822 2.776 -8.645 1.00 87.38 114 SER A C 1
ATOM 918 O O . SER A 1 114 ? 12.300 2.871 -9.772 1.00 87.38 114 SER A O 1
ATOM 920 N N . HIS A 1 115 ? 11.803 1.610 -7.993 1.00 86.06 115 HIS A N 1
ATOM 921 C CA . HIS A 1 115 ? 12.348 0.386 -8.579 1.00 86.06 115 HIS A CA 1
ATOM 922 C C . HIS A 1 115 ? 11.692 0.053 -9.928 1.00 86.06 115 HIS A C 1
ATOM 924 O O . HIS A 1 115 ? 12.390 -0.242 -10.896 1.00 86.06 115 HIS A O 1
ATOM 930 N N . PHE A 1 116 ? 10.365 0.165 -10.031 1.00 82.50 116 PHE A N 1
ATOM 931 C CA . PHE A 1 116 ? 9.671 -0.059 -11.301 1.00 82.50 116 PHE A CA 1
ATOM 932 C C . PHE A 1 116 ? 10.006 0.965 -12.382 1.00 82.50 116 PHE A C 1
ATOM 934 O O . PHE A 1 116 ? 10.064 0.599 -13.557 1.00 82.50 116 PHE A O 1
ATOM 941 N N . GLN A 1 117 ? 10.227 2.226 -12.010 1.00 83.44 117 GLN A N 1
ATOM 942 C CA . GLN A 1 117 ? 10.697 3.241 -12.954 1.00 83.44 117 GLN A CA 1
ATOM 943 C C . GLN A 1 117 ? 12.065 2.850 -13.515 1.00 83.44 117 GLN A C 1
ATOM 945 O O . GLN A 1 117 ? 12.207 2.757 -14.731 1.00 83.44 117 GLN A O 1
ATOM 950 N N . ASN A 1 118 ? 13.009 2.476 -12.648 1.00 85.38 118 ASN A N 1
ATOM 951 C CA . ASN A 1 118 ? 14.348 2.050 -13.061 1.00 85.38 118 ASN A CA 1
ATOM 952 C C . ASN A 1 118 ? 14.304 0.808 -13.971 1.00 85.38 118 ASN A C 1
ATOM 954 O O . ASN A 1 118 ? 15.028 0.732 -14.961 1.00 85.38 118 ASN A O 1
ATOM 958 N N . VAL A 1 119 ? 13.431 -0.164 -13.672 1.00 84.81 119 VAL A N 1
ATOM 959 C CA . VAL A 1 119 ? 13.220 -1.344 -14.531 1.00 84.81 119 VAL A CA 1
ATOM 960 C C . VAL A 1 119 ? 12.671 -0.935 -15.902 1.00 84.81 119 VAL A C 1
ATOM 962 O O . VAL A 1 119 ? 13.121 -1.454 -16.922 1.00 84.81 119 VAL A O 1
ATOM 965 N N . SER A 1 120 ? 11.732 0.013 -15.949 1.00 82.62 120 SER A N 1
ATOM 966 C CA . SER A 1 120 ? 11.196 0.536 -17.210 1.00 82.62 120 SER A CA 1
ATOM 967 C C . SER A 1 120 ? 12.236 1.290 -18.030 1.00 82.62 120 SER A C 1
ATOM 969 O O . SER A 1 120 ? 12.267 1.136 -19.249 1.00 82.62 120 SER A O 1
ATOM 971 N N . GLU A 1 121 ? 13.082 2.088 -17.389 1.00 84.75 121 GLU A N 1
ATOM 972 C CA . GLU A 1 121 ? 14.172 2.806 -18.049 1.00 84.75 121 GLU A CA 1
ATOM 973 C C . GLU A 1 121 ? 15.214 1.830 -18.603 1.00 84.75 121 GLU A C 1
ATOM 975 O O . GLU A 1 121 ? 15.541 1.889 -19.787 1.00 84.75 121 GLU A O 1
ATOM 980 N N . SER A 1 122 ? 15.643 0.851 -17.803 1.00 85.25 122 SER A N 1
ATOM 981 C CA . SER A 1 122 ? 16.601 -0.178 -18.225 1.00 85.25 122 SER A CA 1
ATOM 982 C C . SER A 1 122 ? 16.081 -1.037 -19.386 1.00 85.25 122 SER A C 1
ATOM 984 O O . SER A 1 122 ? 16.830 -1.354 -20.318 1.00 85.25 122 SER A O 1
ATOM 986 N N . ALA A 1 123 ? 14.787 -1.378 -19.380 1.00 83.56 123 ALA A N 1
ATOM 987 C CA . ALA A 1 123 ? 14.151 -2.079 -20.491 1.00 83.56 123 ALA A CA 1
ATOM 988 C C . ALA A 1 123 ? 14.194 -1.242 -21.780 1.00 83.56 123 ALA A C 1
ATOM 990 O O . ALA A 1 123 ? 14.572 -1.762 -22.830 1.00 83.56 123 ALA A O 1
ATOM 991 N N . ASN A 1 124 ? 13.875 0.054 -21.698 1.00 81.12 124 ASN A N 1
ATOM 992 C CA . ASN A 1 124 ? 13.951 0.964 -22.843 1.00 81.12 124 ASN A CA 1
ATOM 993 C C . ASN A 1 124 ? 15.391 1.112 -23.365 1.00 81.12 124 ASN A C 1
ATOM 995 O O . ASN A 1 124 ? 15.619 0.967 -24.564 1.00 81.12 124 ASN A O 1
ATOM 999 N N . GLU A 1 125 ? 16.380 1.289 -22.485 1.00 84.81 125 GLU A N 1
ATOM 1000 C CA . GLU A 1 125 ? 17.789 1.361 -22.895 1.00 84.81 125 GLU A CA 1
ATOM 1001 C C . GLU A 1 125 ? 18.268 0.094 -23.612 1.00 84.81 125 GLU A C 1
ATOM 1003 O O . GLU A 1 125 ? 19.025 0.164 -24.582 1.00 84.81 125 GLU A O 1
ATOM 1008 N N . THR A 1 126 ? 17.844 -1.077 -23.134 1.00 83.31 126 THR A N 1
ATOM 1009 C CA . THR A 1 126 ? 18.224 -2.365 -23.729 1.00 83.31 126 THR A CA 1
ATOM 1010 C C . THR A 1 126 ? 17.674 -2.501 -25.149 1.00 83.31 126 THR A C 1
ATOM 1012 O O . THR A 1 126 ? 18.360 -3.005 -26.038 1.00 83.31 126 THR A O 1
ATOM 1015 N N . ILE A 1 127 ? 16.452 -2.019 -25.386 1.00 81.50 127 ILE A N 1
ATOM 1016 C CA . ILE A 1 127 ? 15.844 -1.977 -26.721 1.00 81.50 127 ILE A CA 1
ATOM 1017 C C . ILE A 1 127 ? 16.616 -1.036 -27.638 1.00 81.50 127 ILE A C 1
ATOM 1019 O O . ILE A 1 127 ? 16.880 -1.389 -28.788 1.00 81.50 127 ILE A O 1
ATOM 1023 N N . ASP A 1 128 ? 16.977 0.146 -27.139 1.00 77.06 128 ASP A N 1
ATOM 1024 C CA . ASP A 1 128 ? 17.707 1.145 -27.918 1.00 77.06 128 ASP A CA 1
ATOM 1025 C C . ASP A 1 128 ? 19.096 0.644 -28.321 1.00 77.06 128 ASP A C 1
ATOM 1027 O O . ASP A 1 128 ? 19.550 0.906 -29.435 1.00 77.06 128 ASP A O 1
ATOM 1031 N N . LYS A 1 129 ? 19.733 -0.149 -27.452 1.00 81.38 129 LYS A N 1
ATOM 1032 C CA . LYS A 1 129 ? 21.044 -0.775 -27.676 1.00 81.38 129 LYS A CA 1
ATOM 1033 C C . LYS A 1 129 ? 20.964 -2.138 -28.387 1.00 81.38 129 LYS A C 1
ATOM 1035 O O . LYS A 1 129 ? 21.997 -2.781 -28.568 1.00 81.38 129 LYS A O 1
ATOM 1040 N N . CYS A 1 130 ? 19.777 -2.610 -28.783 1.00 75.50 130 CYS A N 1
ATOM 1041 C CA . CYS A 1 130 ? 19.611 -3.947 -29.356 1.00 75.50 130 CYS A CA 1
ATOM 1042 C C . CYS A 1 130 ? 20.298 -4.059 -30.738 1.00 75.50 130 CYS A C 1
ATOM 1044 O O . CYS A 1 130 ? 19.880 -3.388 -31.687 1.00 75.50 130 CYS A O 1
ATOM 1046 N N . PRO A 1 131 ? 21.305 -4.944 -30.902 1.00 66.38 131 PRO A N 1
ATOM 1047 C CA . PRO A 1 131 ? 22.134 -5.006 -32.111 1.00 66.38 131 PRO A CA 1
ATOM 1048 C C . PRO A 1 131 ? 21.386 -5.534 -33.344 1.00 66.38 131 PRO A C 1
ATOM 1050 O O . PRO A 1 131 ? 21.835 -5.335 -34.468 1.00 66.38 131 PRO A O 1
ATOM 1053 N N . PHE A 1 132 ? 20.227 -6.172 -33.155 1.00 68.06 132 PHE A N 1
ATOM 1054 C CA . PHE A 1 132 ? 19.419 -6.747 -34.235 1.00 68.06 132 PHE A CA 1
ATOM 1055 C C . PHE A 1 132 ? 18.420 -5.762 -34.862 1.00 68.06 132 PHE A C 1
ATOM 1057 O O . PHE A 1 132 ? 17.561 -6.182 -35.632 1.00 68.06 132 PHE A O 1
ATOM 1064 N N . GLY A 1 133 ? 18.522 -4.462 -34.557 1.00 61.69 133 GLY A N 1
ATOM 1065 C CA . GLY A 1 133 ? 17.792 -3.406 -35.261 1.00 61.69 133 GLY A CA 1
ATOM 1066 C C . GLY A 1 133 ? 16.274 -3.597 -35.239 1.00 61.69 133 GLY A C 1
ATOM 1067 O O . GLY A 1 133 ? 15.653 -3.904 -36.255 1.00 61.69 133 GLY A O 1
ATOM 1068 N N . LEU A 1 134 ? 15.638 -3.388 -34.085 1.00 73.19 134 LEU A N 1
ATOM 1069 C CA . LEU A 1 134 ? 14.179 -3.309 -34.048 1.00 73.19 134 LEU A CA 1
ATOM 1070 C C . LEU A 1 134 ? 13.712 -2.072 -34.834 1.00 73.19 134 LEU A C 1
ATOM 1072 O O . LEU A 1 134 ? 14.140 -0.948 -34.567 1.00 73.19 134 LEU A O 1
ATOM 1076 N N . SER A 1 135 ? 12.786 -2.265 -35.778 1.00 82.88 135 SER A N 1
ATOM 1077 C CA . SER A 1 135 ? 12.089 -1.158 -36.450 1.00 82.88 135 SER A CA 1
ATOM 1078 C C . SER A 1 135 ? 11.488 -0.193 -35.419 1.00 82.88 135 SER A C 1
ATOM 1080 O O . SER A 1 135 ? 11.041 -0.637 -34.357 1.00 82.88 135 SER A O 1
ATOM 1082 N N . THR A 1 136 ? 11.403 1.098 -35.741 1.00 81.44 136 THR A N 1
ATOM 1083 C CA . THR A 1 136 ? 10.828 2.132 -34.860 1.00 81.44 136 THR A CA 1
ATOM 1084 C C . THR A 1 136 ? 9.433 1.765 -34.339 1.00 81.44 136 THR A C 1
ATOM 1086 O O . THR A 1 136 ? 9.158 1.959 -33.156 1.00 81.44 136 THR A O 1
ATOM 1089 N N . GLU A 1 137 ? 8.586 1.147 -35.167 1.00 84.00 137 GLU A N 1
ATOM 1090 C CA . GLU A 1 137 ? 7.259 0.669 -34.749 1.00 84.00 137 GLU A CA 1
ATOM 1091 C C . GLU A 1 137 ? 7.333 -0.409 -33.666 1.00 84.00 137 GLU A C 1
ATOM 1093 O O . GLU A 1 137 ? 6.681 -0.281 -32.633 1.00 84.00 137 GLU A O 1
ATOM 1098 N N . LYS A 1 138 ? 8.173 -1.436 -33.847 1.00 83.00 138 LYS A N 1
ATOM 1099 C CA . LYS A 1 138 ? 8.373 -2.496 -32.842 1.00 83.00 138 LYS A CA 1
ATOM 1100 C C . LYS A 1 138 ? 8.921 -1.950 -31.521 1.00 83.00 138 LYS A C 1
ATOM 1102 O O . LYS A 1 138 ? 8.477 -2.388 -30.463 1.00 83.00 138 LYS A O 1
ATOM 1107 N N . ARG A 1 139 ? 9.833 -0.971 -31.570 1.00 79.75 139 ARG A N 1
ATOM 1108 C CA . ARG A 1 139 ? 10.352 -0.296 -30.365 1.00 79.75 139 ARG A CA 1
ATOM 1109 C C . ARG A 1 139 ? 9.259 0.482 -29.639 1.00 79.75 139 ARG A C 1
ATOM 1111 O O . ARG A 1 139 ? 9.079 0.311 -28.436 1.00 79.75 139 ARG A O 1
ATOM 1118 N N . SER A 1 140 ? 8.482 1.278 -30.376 1.00 81.19 140 SER A N 1
ATOM 1119 C CA . SER A 1 140 ? 7.370 2.044 -29.805 1.00 81.19 140 SER A CA 1
ATOM 1120 C C . SER A 1 140 ? 6.296 1.130 -29.215 1.00 81.19 140 SER A C 1
ATOM 1122 O O . SER A 1 140 ? 5.809 1.378 -28.113 1.00 81.19 140 SER A O 1
ATOM 1124 N N . TRP A 1 141 ? 5.963 0.041 -29.912 1.00 85.62 141 TRP A N 1
ATOM 1125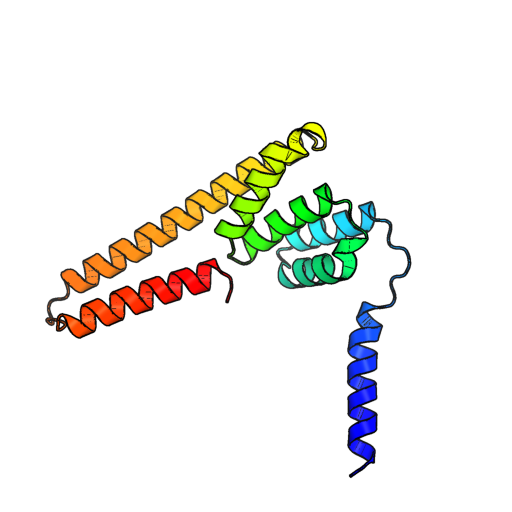 C CA . TRP A 1 141 ? 5.014 -0.954 -29.430 1.00 85.62 141 TRP A CA 1
ATOM 1126 C C . TRP A 1 141 ? 5.495 -1.629 -28.145 1.00 85.62 141 TRP A C 1
ATOM 1128 O O . TRP A 1 141 ? 4.718 -1.710 -27.193 1.00 85.62 141 TRP A O 1
ATOM 1138 N N . PHE A 1 142 ? 6.760 -2.063 -28.077 1.00 83.56 142 PHE A N 1
ATOM 1139 C CA . PHE A 1 142 ? 7.301 -2.678 -26.864 1.00 83.56 142 PHE A CA 1
ATOM 1140 C C . PHE A 1 142 ? 7.277 -1.692 -25.701 1.00 83.56 142 PHE A C 1
ATOM 1142 O O . PHE A 1 142 ? 6.745 -2.028 -24.650 1.00 83.56 142 PHE A O 1
ATOM 1149 N N . SER A 1 143 ? 7.799 -0.475 -25.886 1.00 80.00 143 SER A N 1
ATOM 1150 C CA . SER A 1 143 ? 7.866 0.526 -24.815 1.00 80.00 143 SER A CA 1
ATOM 1151 C C . SER A 1 143 ? 6.471 0.829 -24.254 1.00 80.00 143 SER A C 1
ATOM 1153 O O . SER A 1 143 ? 6.250 0.748 -23.046 1.00 80.00 143 SER A O 1
ATOM 1155 N N . ARG A 1 144 ? 5.475 1.033 -25.131 1.00 84.06 144 ARG A N 1
ATOM 1156 C CA . ARG A 1 144 ? 4.072 1.226 -24.722 1.00 84.06 144 ARG A CA 1
ATOM 1157 C C . ARG A 1 144 ? 3.497 0.007 -24.006 1.00 84.06 144 ARG A C 1
ATOM 1159 O O . ARG A 1 144 ? 2.839 0.172 -22.983 1.00 84.06 144 ARG A O 1
ATOM 1166 N N . SER A 1 145 ? 3.734 -1.197 -24.525 1.00 83.00 145 SER A N 1
ATOM 1167 C CA . SER A 1 145 ? 3.212 -2.443 -23.945 1.00 83.00 145 SER A CA 1
ATOM 1168 C C . SER A 1 145 ? 3.840 -2.736 -22.585 1.00 83.00 145 SER A C 1
ATOM 1170 O O . SER A 1 145 ? 3.143 -3.143 -21.660 1.00 83.00 145 SER A O 1
ATOM 1172 N N . PHE A 1 146 ? 5.134 -2.463 -22.433 1.00 82.81 146 PHE A N 1
ATOM 1173 C CA . PHE A 1 146 ? 5.862 -2.616 -21.183 1.00 82.81 146 PHE A CA 1
ATOM 1174 C C . PHE A 1 146 ? 5.388 -1.603 -20.140 1.00 82.81 146 PHE A C 1
ATOM 1176 O O . PHE A 1 146 ? 5.017 -1.987 -19.034 1.00 82.81 146 PHE A O 1
ATOM 1183 N N . SER A 1 147 ? 5.289 -0.318 -20.500 1.00 80.19 147 SER A N 1
ATOM 1184 C CA . SER A 1 147 ? 4.719 0.698 -19.608 1.00 80.19 147 SER A CA 1
ATOM 1185 C C . SER A 1 147 ? 3.272 0.382 -19.224 1.00 80.19 147 SER A C 1
ATOM 1187 O O . SER A 1 147 ? 2.883 0.587 -18.075 1.00 80.19 147 SER A O 1
ATOM 1189 N N . TYR A 1 148 ? 2.472 -0.146 -20.155 1.00 82.00 148 TYR A N 1
ATOM 1190 C CA . TYR A 1 148 ? 1.113 -0.603 -19.876 1.00 82.00 148 TYR A CA 1
ATOM 1191 C C . TYR A 1 148 ? 1.097 -1.775 -18.887 1.00 82.00 148 TYR A C 1
ATOM 1193 O O . TYR A 1 148 ? 0.352 -1.725 -17.911 1.00 82.00 148 TYR A O 1
ATOM 1201 N N . PHE A 1 149 ? 1.959 -2.778 -19.077 1.00 81.06 149 PHE A N 1
ATOM 1202 C CA . PHE A 1 149 ? 2.099 -3.914 -18.166 1.00 81.06 149 PHE A CA 1
ATOM 1203 C C . PHE A 1 149 ? 2.503 -3.474 -16.753 1.00 81.06 149 PHE A C 1
ATOM 1205 O O . PHE A 1 149 ? 1.855 -3.858 -15.784 1.00 81.06 149 PHE A O 1
ATOM 1212 N N . ILE A 1 150 ? 3.504 -2.597 -16.626 1.00 79.38 150 ILE A N 1
ATOM 1213 C CA . ILE A 1 150 ? 3.917 -2.034 -15.331 1.00 79.38 150 ILE A CA 1
ATOM 1214 C C . ILE A 1 150 ? 2.759 -1.266 -14.678 1.00 79.38 150 ILE A C 1
ATOM 1216 O O . ILE A 1 150 ? 2.542 -1.378 -13.474 1.00 79.38 150 ILE A O 1
ATOM 1220 N N . ASN A 1 151 ? 1.972 -0.523 -15.459 1.00 76.62 151 ASN A N 1
ATOM 1221 C CA . ASN A 1 151 ? 0.815 0.215 -14.954 1.00 76.62 151 ASN A CA 1
ATOM 1222 C C . ASN A 1 151 ? -0.306 -0.716 -14.461 1.00 76.62 151 ASN A C 1
ATOM 1224 O O . ASN A 1 151 ? -0.896 -0.446 -13.416 1.00 76.62 151 ASN A O 1
ATOM 1228 N N . LEU A 1 152 ? -0.591 -1.809 -15.179 1.00 76.56 152 LEU A N 1
ATOM 1229 C CA . LEU A 1 152 ? -1.532 -2.840 -14.727 1.00 76.56 152 LEU A CA 1
ATOM 1230 C C . LEU A 1 152 ? -1.050 -3.495 -13.433 1.00 76.56 152 LEU A C 1
ATOM 1232 O O . LEU A 1 152 ? -1.801 -3.549 -12.459 1.00 76.56 152 LEU A O 1
ATOM 1236 N N . TYR A 1 153 ? 0.230 -3.863 -13.381 1.00 72.94 153 TYR A N 1
ATOM 1237 C CA . TYR A 1 153 ? 0.847 -4.452 -12.199 1.00 72.94 153 TYR A CA 1
ATOM 1238 C C . TYR A 1 153 ? 0.748 -3.518 -10.980 1.00 72.94 153 TYR A C 1
ATOM 1240 O O . TYR A 1 153 ? 0.304 -3.928 -9.912 1.00 72.94 153 TYR A O 1
ATOM 1248 N N . GLN A 1 154 ? 1.043 -2.224 -11.157 1.00 69.25 154 GLN A N 1
ATOM 1249 C CA . GLN A 1 154 ? 0.893 -1.190 -10.121 1.00 69.25 154 GLN A CA 1
ATOM 1250 C C . GLN A 1 154 ? -0.565 -0.896 -9.730 1.00 69.25 154 GLN A C 1
ATOM 1252 O O . GLN A 1 154 ? -0.824 -0.246 -8.716 1.00 69.25 154 GLN A O 1
ATOM 1257 N N . LYS A 1 155 ? -1.538 -1.309 -10.546 1.00 67.12 155 LYS A N 1
ATOM 1258 C CA . LYS A 1 155 ? -2.970 -1.223 -10.237 1.00 67.12 155 LYS A CA 1
ATOM 1259 C C . LYS A 1 155 ? -3.516 -2.518 -9.636 1.00 67.12 155 LYS A C 1
ATOM 1261 O O . LYS A 1 155 ? -4.664 -2.514 -9.189 1.00 67.12 155 LYS A O 1
ATOM 1266 N N . GLY A 1 156 ? -2.725 -3.590 -9.578 1.00 60.84 156 GLY A N 1
ATOM 1267 C CA . GLY A 1 156 ? -3.180 -4.915 -9.162 1.00 60.84 156 GLY A CA 1
ATOM 1268 C C . GLY A 1 156 ? -4.367 -5.396 -10.003 1.00 60.84 156 GLY A C 1
ATOM 1269 O O . GLY A 1 156 ? -5.410 -5.728 -9.426 1.00 60.84 156 GLY A O 1
ATOM 1270 N N . VAL A 1 157 ? -4.230 -5.307 -11.334 1.00 48.56 157 VAL A N 1
ATOM 1271 C CA . VAL A 1 157 ? -5.140 -5.826 -12.379 1.00 48.56 157 VAL A CA 1
ATOM 1272 C C . VAL A 1 157 ? -4.403 -6.912 -13.144 1.00 48.56 157 VAL A C 1
ATOM 1274 O O . VAL A 1 157 ? -5.020 -7.974 -13.359 1.00 48.56 157 VAL A O 1
#

pLDDT: mean 81.15, std 16.48, range [39.34, 97.56]

Organism: NCBI:txid313606

Foldseek 3Di:
DPPVVVVVVVVVVVVVVVVPPDDDDQQVNLLVVLVVCLVVVVLVVSVVSLVVCVVRHDPLSSLLSVLSSCLSLLQLVVSLVSLVCCCPPPVVVDDPVSNVVSVVSNVVSVVVVVVLVVVLVVVLVCLVVPPVDDDPVRSVVVSVVSVVVNVCSNNSD

Sequence (157 aa):
MTKYIISYMLLISTFFYGIAQQHDVPPKKLAQQIETLIKAQNYDKAALLLKAYQTQLTKVDGMVLRAQVDSFQYRAKQSNQQIADLLTNYAEEMKPSVKEKLLNLKSKNDAHLSHFQNVSESANETIDKCPFGLSTEKRSWFSRSFSYFINLYQKGV

Secondary structure (DSSP, 8-state):
--HHHHHHHHHHHHHHHHHH--TT--HHHHHHHHHHHHHTT-HHHHHHHHHHTGGGS-HHHHHHHHHHHHHHTT-HHHHHHHHHHHHHHSGGGS-HHHHHHHHHHHHHHHHHHHHHHHHHHHHHHHHHT-TT---HHHHHHHHHHHHHHHHHHHHT-

Radius of gyration: 21.62 Å; chains: 1; bounding box: 57×46×54 Å